Protein AF-A0A7Z0LN18-F1 (afdb_monomer_lite)

pLDDT: mean 87.54, std 10.29, range [50.94, 95.69]

Structure (mmCIF, N/CA/C/O backbone):
data_AF-A0A7Z0LN18-F1
#
_entry.id   AF-A0A7Z0LN18-F1
#
loop_
_atom_site.group_PDB
_atom_site.id
_at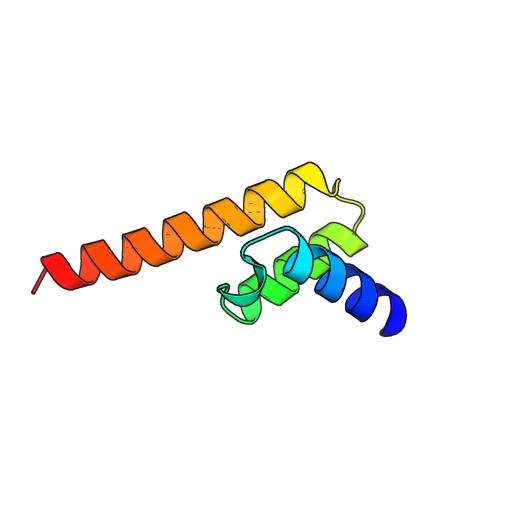om_site.type_symbol
_atom_site.label_atom_id
_atom_site.label_alt_id
_atom_site.label_comp_id
_atom_site.label_asym_id
_atom_site.label_entity_id
_atom_site.label_seq_id
_atom_site.pdbx_PDB_ins_code
_atom_site.Cartn_x
_atom_site.Cartn_y
_atom_site.Cartn_z
_atom_site.occupancy
_atom_site.B_iso_or_equiv
_atom_site.auth_seq_id
_atom_site.auth_comp_id
_atom_site.auth_asym_id
_atom_site.auth_atom_id
_atom_site.pdbx_PDB_model_num
ATOM 1 N N . MET A 1 1 ? 6.244 -5.112 18.328 1.00 58.00 1 MET A N 1
ATOM 2 C CA . MET A 1 1 ? 5.796 -4.425 17.093 1.00 58.00 1 MET A CA 1
ATOM 3 C C . MET A 1 1 ? 5.589 -5.384 15.925 1.00 58.00 1 MET A C 1
ATOM 5 O O . MET A 1 1 ? 4.625 -5.199 15.201 1.00 58.00 1 MET A O 1
ATOM 9 N N . THR A 1 2 ? 6.382 -6.452 15.809 1.00 66.75 2 THR A N 1
ATOM 10 C CA . THR A 1 2 ? 6.375 -7.422 14.697 1.00 66.75 2 THR A CA 1
ATOM 11 C C . THR A 1 2 ? 5.004 -8.013 14.342 1.00 66.75 2 THR A C 1
ATOM 13 O O . THR A 1 2 ? 4.684 -8.126 13.170 1.00 66.75 2 THR A O 1
ATOM 16 N N . MET A 1 3 ? 4.149 -8.318 15.326 1.00 76.25 3 MET A N 1
ATOM 17 C CA . MET A 1 3 ? 2.822 -8.904 15.061 1.00 76.25 3 MET A CA 1
ATOM 18 C C . MET A 1 3 ? 1.863 -7.966 14.306 1.00 76.25 3 MET A C 1
ATOM 20 O O . MET A 1 3 ? 1.056 -8.439 13.514 1.00 76.25 3 MET A O 1
ATOM 24 N N . LYS A 1 4 ? 1.941 -6.645 14.533 1.00 78.12 4 LYS A N 1
ATOM 25 C CA . LYS A 1 4 ? 1.086 -5.664 13.835 1.00 78.12 4 LYS A CA 1
ATOM 26 C C . LYS A 1 4 ? 1.558 -5.441 12.399 1.00 78.12 4 LYS A C 1
ATOM 28 O O . LYS A 1 4 ? 0.739 -5.345 11.495 1.00 78.12 4 LYS A O 1
ATOM 33 N N . THR A 1 5 ? 2.875 -5.422 12.202 1.00 85.69 5 THR A N 1
ATOM 34 C CA . THR A 1 5 ? 3.523 -5.363 10.887 1.00 85.69 5 THR A CA 1
ATOM 35 C C . THR A 1 5 ? 3.150 -6.577 10.031 1.00 85.69 5 THR A C 1
ATOM 37 O O . THR A 1 5 ? 2.789 -6.409 8.873 1.00 85.69 5 THR A O 1
ATOM 40 N N . ASP A 1 6 ? 3.172 -7.787 10.601 1.00 87.75 6 ASP A N 1
ATOM 41 C CA . ASP A 1 6 ? 2.807 -9.021 9.887 1.00 87.75 6 ASP A CA 1
ATOM 42 C C . ASP A 1 6 ? 1.328 -9.041 9.469 1.00 87.75 6 ASP A C 1
ATOM 44 O O . ASP A 1 6 ? 1.000 -9.438 8.351 1.00 87.75 6 ASP A O 1
ATOM 48 N N . ALA A 1 7 ? 0.436 -8.569 10.347 1.00 89.50 7 ALA A N 1
ATOM 49 C CA . ALA A 1 7 ? -0.986 -8.441 10.039 1.00 89.50 7 ALA A CA 1
ATOM 50 C C . ALA A 1 7 ? -1.230 -7.427 8.910 1.00 89.50 7 ALA A C 1
ATOM 52 O O . ALA A 1 7 ? -1.848 -7.780 7.909 1.00 89.50 7 ALA A O 1
ATOM 53 N N . ALA A 1 8 ? -0.662 -6.219 9.019 1.00 89.62 8 ALA A N 1
ATOM 54 C CA . ALA A 1 8 ? -0.778 -5.184 7.990 1.00 89.62 8 ALA A CA 1
ATOM 55 C C . ALA A 1 8 ? -0.225 -5.662 6.640 1.00 89.62 8 ALA A C 1
ATOM 57 O O . ALA A 1 8 ? -0.862 -5.484 5.604 1.00 89.62 8 ALA A O 1
ATOM 58 N N . ARG A 1 9 ? 0.930 -6.339 6.654 1.00 91.94 9 ARG A N 1
ATOM 59 C CA . ARG A 1 9 ? 1.522 -6.941 5.458 1.00 91.94 9 ARG A CA 1
ATOM 60 C C . ARG A 1 9 ? 0.583 -7.957 4.818 1.00 91.94 9 ARG A C 1
ATOM 62 O O . ARG A 1 9 ? 0.363 -7.892 3.612 1.00 91.94 9 ARG A O 1
ATOM 69 N N . ARG A 1 10 ? 0.026 -8.885 5.602 1.00 93.00 10 ARG A N 1
ATOM 70 C CA . ARG A 1 10 ? -0.910 -9.897 5.090 1.00 93.00 10 ARG A CA 1
ATOM 71 C C . ARG A 1 10 ? -2.162 -9.267 4.498 1.00 93.00 10 ARG A C 1
ATOM 73 O O . ARG A 1 10 ? -2.555 -9.662 3.410 1.00 93.00 10 ARG A O 1
ATOM 80 N N . GLU A 1 11 ? -2.770 -8.300 5.177 1.00 92.25 11 GLU A N 1
ATOM 81 C CA . GLU A 1 11 ? -3.969 -7.630 4.664 1.00 92.25 11 GLU A CA 1
ATOM 82 C C . GLU A 1 11 ? -3.691 -6.877 3.361 1.00 92.25 11 GLU A C 1
ATOM 84 O O . GLU A 1 11 ? -4.456 -7.002 2.407 1.00 92.25 11 GLU A O 1
ATOM 89 N N . LEU A 1 12 ? -2.567 -6.160 3.279 1.00 92.88 12 LEU A N 1
ATOM 90 C CA . LEU A 1 12 ? -2.149 -5.495 2.046 1.00 92.88 12 LEU A CA 1
ATOM 91 C C . LEU A 1 12 ? -1.911 -6.502 0.914 1.00 92.88 12 LEU A C 1
ATOM 93 O O . LEU A 1 12 ? -2.411 -6.301 -0.188 1.00 92.88 12 LEU A O 1
ATOM 97 N N . SER A 1 13 ? -1.221 -7.607 1.190 1.00 93.94 13 SER A N 1
ATOM 98 C CA . SER A 1 13 ? -0.930 -8.651 0.191 1.00 93.94 13 SER A CA 1
ATOM 99 C C . SER A 1 13 ? -2.200 -9.345 -0.318 1.00 93.94 13 SER A C 1
ATOM 101 O O . SER A 1 13 ? -2.291 -9.710 -1.482 1.00 93.94 13 SER A O 1
ATOM 103 N N . LEU A 1 14 ? -3.211 -9.514 0.540 1.00 93.88 14 LEU A N 1
ATOM 104 C CA . LEU A 1 14 ? -4.462 -10.193 0.181 1.00 93.88 14 LEU A CA 1
ATOM 105 C C . LEU A 1 14 ? -5.408 -9.336 -0.664 1.00 93.88 14 LEU A C 1
ATOM 107 O O . LEU A 1 14 ? -6.217 -9.884 -1.413 1.00 93.88 14 LEU A O 1
ATOM 111 N N . HIS A 1 15 ? -5.352 -8.015 -0.513 1.00 93.44 15 HIS A N 1
ATOM 112 C CA . HIS A 1 15 ? -6.369 -7.118 -1.062 1.00 93.44 15 HIS A CA 1
ATOM 113 C C . HIS A 1 15 ? -5.830 -6.082 -2.055 1.00 93.44 15 HIS A C 1
ATOM 115 O O . HIS A 1 15 ? -6.614 -5.317 -2.618 1.00 93.44 15 HIS A O 1
ATOM 121 N N . THR A 1 16 ? -4.516 -6.027 -2.273 1.00 93.69 16 THR A N 1
ATOM 122 C CA . THR A 1 16 ? -3.864 -5.027 -3.131 1.00 93.69 16 THR A CA 1
ATOM 123 C C . THR A 1 16 ? -2.691 -5.645 -3.887 1.00 93.69 16 THR A C 1
ATOM 125 O O . THR A 1 16 ? -2.307 -6.783 -3.630 1.00 93.69 16 THR A O 1
ATOM 128 N N . LEU A 1 17 ? -2.069 -4.882 -4.786 1.00 93.38 17 LEU A N 1
ATOM 129 C CA . LEU A 1 17 ? -0.873 -5.306 -5.526 1.00 93.38 17 LEU A CA 1
ATOM 130 C C . LEU A 1 17 ? 0.429 -5.178 -4.711 1.00 93.38 17 LEU A C 1
ATOM 132 O O . LEU A 1 17 ? 1.510 -5.036 -5.273 1.00 93.38 17 LEU A O 1
ATOM 136 N N . PHE A 1 18 ? 0.343 -5.221 -3.383 1.00 94.44 18 PHE A N 1
ATOM 137 C CA . PHE A 1 18 ? 1.463 -4.997 -2.469 1.00 94.44 18 PHE A CA 1
ATOM 138 C C . PHE A 1 18 ? 2.697 -5.858 -2.771 1.00 94.44 18 PHE A C 1
ATOM 140 O O . PHE A 1 18 ? 3.819 -5.358 -2.714 1.00 94.44 18 PHE A O 1
ATOM 147 N N . ASP A 1 19 ? 2.504 -7.124 -3.142 1.00 93.62 19 ASP A N 1
ATOM 148 C CA . ASP A 1 19 ? 3.607 -8.044 -3.443 1.00 93.62 19 ASP A CA 1
ATOM 149 C C . ASP A 1 19 ? 4.384 -7.681 -4.721 1.00 93.62 19 ASP A C 1
ATOM 151 O O . ASP A 1 19 ? 5.499 -8.162 -4.916 1.00 93.62 19 ASP A O 1
ATOM 155 N N . HIS A 1 20 ? 3.832 -6.809 -5.571 1.00 91.38 20 HIS A N 1
ATOM 156 C CA . HIS A 1 20 ? 4.492 -6.299 -6.776 1.00 91.38 20 HIS A CA 1
ATOM 157 C C . HIS A 1 20 ? 5.324 -5.037 -6.520 1.00 91.38 20 HIS A C 1
ATOM 159 O O . HIS A 1 20 ? 6.078 -4.617 -7.395 1.00 91.38 20 HIS A O 1
ATOM 165 N N . LEU A 1 21 ? 5.198 -4.431 -5.337 1.00 91.38 21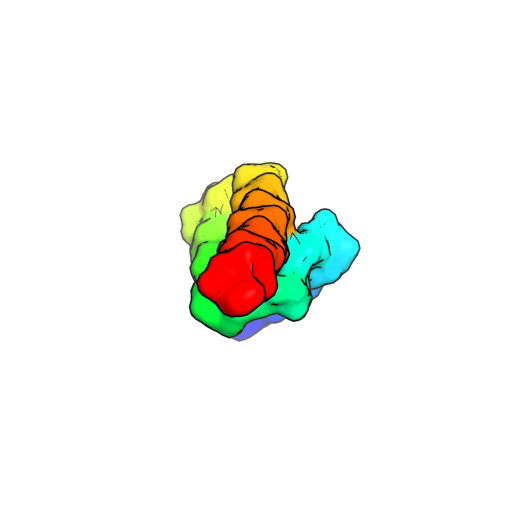 LEU A N 1
ATOM 166 C CA . LEU A 1 21 ? 5.977 -3.258 -4.960 1.00 91.38 21 LEU A CA 1
ATOM 167 C C . LEU A 1 21 ? 7.416 -3.618 -4.608 1.00 91.38 21 LEU A C 1
ATOM 169 O O . LEU A 1 21 ? 7.703 -4.693 -4.072 1.00 91.38 21 LEU A O 1
ATOM 173 N N . GLU A 1 22 ? 8.311 -2.651 -4.790 1.00 91.62 22 GLU A N 1
ATOM 174 C CA . GLU A 1 22 ? 9.674 -2.758 -4.285 1.00 91.62 22 GLU A CA 1
ATOM 175 C C . GLU A 1 22 ? 9.705 -2.799 -2.744 1.00 91.62 22 GLU A C 1
ATOM 177 O O . GLU A 1 22 ? 8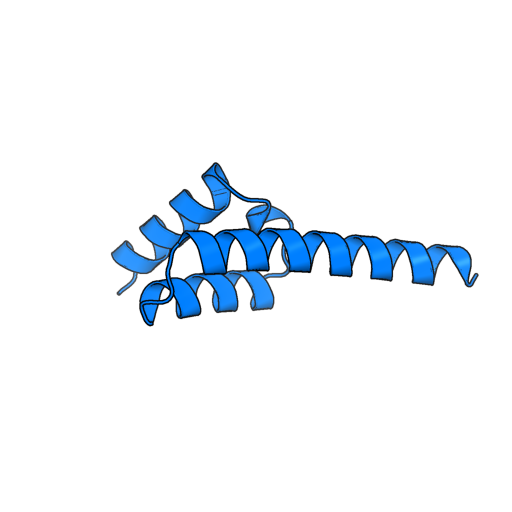.845 -2.204 -2.083 1.00 91.62 22 GLU A O 1
ATOM 182 N N . PRO A 1 23 ? 10.729 -3.419 -2.123 1.00 91.50 23 PRO A N 1
ATOM 183 C CA . PRO A 1 23 ? 10.809 -3.560 -0.666 1.00 91.50 23 PRO A CA 1
ATOM 184 C C . PRO A 1 23 ? 10.684 -2.238 0.109 1.00 91.50 23 PRO A C 1
ATOM 186 O O . PRO A 1 23 ? 10.102 -2.205 1.193 1.00 91.50 23 PRO A O 1
ATOM 189 N N . ALA A 1 24 ? 11.198 -1.137 -0.449 1.00 90.94 24 ALA A N 1
ATOM 190 C CA . ALA A 1 24 ? 11.091 0.189 0.158 1.00 90.94 24 ALA A CA 1
ATOM 191 C C . ALA A 1 24 ? 9.642 0.711 0.169 1.00 90.94 24 ALA A C 1
ATOM 193 O O . ALA A 1 24 ? 9.180 1.255 1.173 1.00 90.94 24 ALA A O 1
ATOM 194 N N . GLN A 1 25 ? 8.903 0.505 -0.923 1.00 93.62 25 GLN A N 1
ATOM 195 C CA . GLN A 1 25 ? 7.498 0.903 -1.047 1.00 93.62 25 GLN A CA 1
ATOM 196 C C . GLN A 1 25 ? 6.588 0.010 -0.193 1.00 93.62 25 GLN A C 1
ATOM 198 O O . GLN A 1 25 ? 5.669 0.513 0.454 1.00 93.62 25 GLN A O 1
ATOM 203 N N . GLN A 1 26 ? 6.888 -1.291 -0.116 1.00 93.94 26 GLN A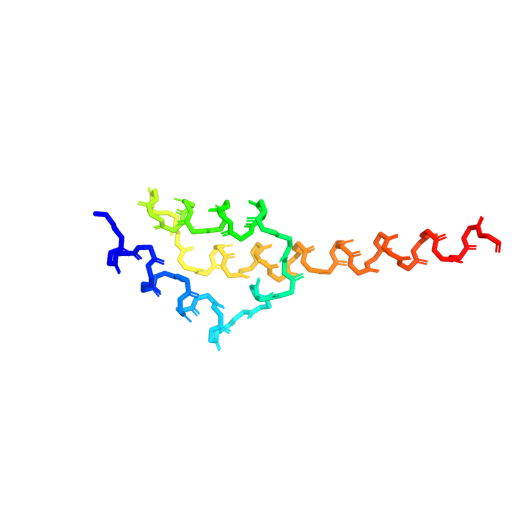 N 1
ATOM 204 C CA . GLN A 1 26 ? 6.223 -2.215 0.803 1.00 93.94 26 GLN A CA 1
ATOM 205 C C . GLN A 1 26 ? 6.340 -1.740 2.257 1.00 93.94 26 GLN A C 1
ATOM 207 O O . GLN A 1 26 ? 5.341 -1.654 2.974 1.00 93.94 26 GLN A O 1
ATOM 212 N N . GLN A 1 27 ? 7.552 -1.384 2.691 1.00 93.69 27 GLN A N 1
ATOM 213 C CA . GLN A 1 27 ? 7.778 -0.873 4.041 1.00 93.69 27 GLN A CA 1
ATOM 214 C C . GLN A 1 27 ? 7.006 0.435 4.277 1.00 93.69 27 GLN A C 1
ATOM 216 O O . GLN A 1 27 ? 6.312 0.559 5.282 1.00 93.69 27 GLN A O 1
ATOM 221 N N . GLN A 1 28 ? 7.011 1.352 3.306 1.00 95.06 28 GLN A N 1
ATOM 222 C CA . GLN A 1 28 ? 6.276 2.615 3.394 1.00 95.06 28 GLN A CA 1
ATOM 223 C C . GLN A 1 28 ? 4.751 2.427 3.507 1.00 95.06 28 GLN A C 1
ATOM 225 O O . GLN A 1 28 ? 4.102 3.161 4.251 1.00 95.06 28 GLN A O 1
ATOM 230 N N . ALA A 1 29 ? 4.163 1.459 2.794 1.00 94.44 29 ALA A N 1
ATOM 231 C CA . ALA A 1 29 ? 2.738 1.142 2.921 1.00 94.44 29 ALA A CA 1
ATOM 232 C C . ALA A 1 29 ? 2.400 0.605 4.320 1.00 94.44 29 ALA A C 1
ATOM 234 O O . ALA A 1 29 ? 1.398 1.007 4.913 1.00 94.44 29 ALA A O 1
ATOM 235 N N . ILE A 1 30 ? 3.251 -0.271 4.863 1.00 94.12 30 ILE A N 1
ATOM 236 C CA . ILE A 1 30 ? 3.074 -0.807 6.215 1.00 94.12 30 ILE A CA 1
ATOM 237 C C . ILE A 1 30 ? 3.189 0.312 7.252 1.00 94.12 30 ILE A C 1
ATOM 239 O O . ILE A 1 30 ? 2.328 0.412 8.122 1.00 94.12 30 ILE A O 1
ATOM 243 N N . ASP A 1 31 ? 4.208 1.167 7.152 1.00 94.38 31 ASP A N 1
ATOM 244 C CA . ASP A 1 31 ? 4.412 2.262 8.102 1.00 94.38 31 ASP A CA 1
ATOM 245 C C . ASP A 1 31 ? 3.228 3.232 8.106 1.00 94.38 31 ASP A C 1
ATOM 247 O O . ASP A 1 31 ? 2.749 3.588 9.175 1.00 94.38 31 ASP A O 1
ATOM 251 N N . ARG A 1 32 ? 2.670 3.569 6.937 1.00 94.00 32 ARG A N 1
ATOM 252 C CA . ARG A 1 32 ? 1.456 4.396 6.823 1.00 94.00 32 ARG A CA 1
ATOM 253 C C . ARG A 1 32 ? 0.242 3.791 7.528 1.00 94.00 32 ARG A C 1
ATOM 255 O O . ARG A 1 32 ? -0.458 4.484 8.262 1.00 94.00 32 ARG A O 1
ATOM 262 N N . LEU A 1 33 ? 0.014 2.490 7.347 1.00 91.88 33 LEU A N 1
ATOM 263 C CA . LEU A 1 33 ? -1.048 1.756 8.046 1.00 91.88 33 LEU A CA 1
ATOM 264 C C . LEU A 1 33 ? -0.824 1.745 9.565 1.00 91.88 33 LEU A C 1
ATOM 266 O O . LEU A 1 33 ? -1.774 1.877 10.336 1.00 91.88 33 LEU A O 1
ATOM 270 N N . LEU A 1 34 ? 0.428 1.604 10.007 1.00 91.25 34 LEU A N 1
ATOM 271 C CA . LEU A 1 34 ? 0.791 1.622 11.426 1.00 91.25 34 LEU A CA 1
ATOM 272 C C . LEU A 1 34 ? 0.717 3.024 12.049 1.00 91.25 34 LEU A C 1
ATOM 274 O O . LEU A 1 34 ? 0.434 3.121 13.244 1.00 91.25 34 LEU A O 1
ATOM 278 N N . ASP A 1 35 ? 0.929 4.077 11.259 1.00 93.38 35 ASP A N 1
ATOM 279 C CA . ASP A 1 35 ? 0.796 5.486 11.659 1.00 93.38 35 ASP A CA 1
ATOM 280 C C . ASP A 1 35 ? -0.679 5.923 11.783 1.00 93.38 35 ASP A C 1
ATOM 282 O O . ASP A 1 35 ? -0.989 6.975 12.338 1.00 93.38 35 ASP A O 1
ATOM 286 N N . GLY A 1 36 ? -1.609 5.074 11.330 1.00 92.50 36 GLY A N 1
ATOM 287 C CA . GLY A 1 36 ? -3.052 5.283 11.444 1.00 92.50 36 GLY A CA 1
ATOM 288 C C . GLY A 1 36 ? -3.711 5.848 10.186 1.00 92.50 36 GLY A C 1
ATOM 289 O O . GLY A 1 36 ? -4.861 6.287 10.258 1.00 92.50 36 GLY A O 1
ATOM 290 N N . GLU A 1 37 ? -3.025 5.835 9.038 1.00 94.62 37 GLU A N 1
ATOM 291 C CA . GLU A 1 37 ? -3.661 6.117 7.749 1.00 94.62 37 GLU A CA 1
ATOM 292 C C . GLU A 1 37 ? -4.768 5.081 7.473 1.00 94.62 37 GLU A C 1
ATOM 294 O O . GLU A 1 37 ? -4.666 3.908 7.846 1.00 94.62 37 GLU A O 1
ATOM 299 N N . SER A 1 38 ? -5.864 5.510 6.841 1.00 94.50 38 SER A N 1
ATOM 300 C CA . SER A 1 38 ? -6.981 4.611 6.555 1.00 94.50 38 SER A CA 1
ATOM 301 C C . SER A 1 38 ? -6.584 3.536 5.547 1.00 94.50 38 SER A C 1
ATOM 303 O O . SER A 1 38 ? -5.878 3.803 4.571 1.00 94.50 38 SER A O 1
ATOM 305 N N . TRP A 1 39 ? -7.108 2.325 5.750 1.00 92.56 39 TRP A N 1
ATOM 306 C CA . TRP A 1 39 ? -6.847 1.188 4.869 1.00 92.56 39 TRP A CA 1
ATOM 307 C C . TRP A 1 39 ? -7.130 1.516 3.394 1.00 92.56 39 TRP A C 1
ATOM 309 O O . TRP A 1 39 ? -6.270 1.275 2.555 1.00 92.56 39 TRP A O 1
ATOM 319 N N . ASP A 1 40 ? -8.267 2.152 3.082 1.00 94.56 40 ASP A N 1
ATOM 320 C CA . ASP A 1 40 ? -8.627 2.547 1.709 1.00 94.56 40 ASP A CA 1
ATOM 321 C C . ASP A 1 40 ? -7.591 3.469 1.054 1.00 94.56 40 ASP A C 1
ATOM 323 O O . ASP A 1 40 ? -7.256 3.304 -0.122 1.00 94.56 40 ASP A O 1
ATOM 327 N N . SER A 1 41 ? -7.060 4.437 1.807 1.00 95.69 41 SER A N 1
ATOM 328 C CA . SER A 1 41 ? -6.048 5.364 1.292 1.00 95.69 41 SER A CA 1
ATOM 329 C C . SER A 1 41 ? -4.743 4.634 0.997 1.00 95.69 41 SER A C 1
ATOM 331 O O . SER A 1 41 ? -4.176 4.806 -0.084 1.00 95.69 41 SER A O 1
ATOM 333 N N . 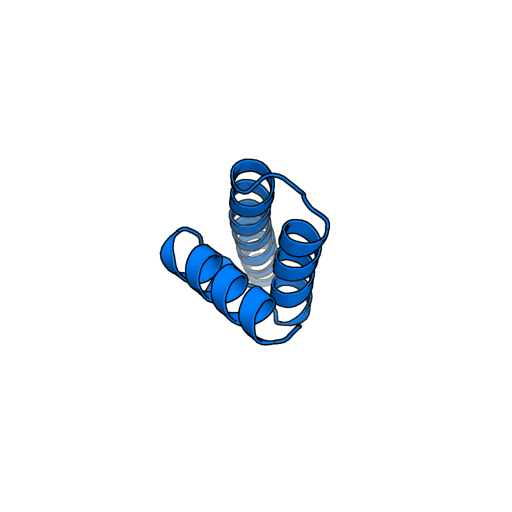VAL A 1 42 ? -4.298 3.770 1.916 1.00 95.38 42 VAL A N 1
ATOM 334 C CA . VAL A 1 42 ? -3.073 2.984 1.727 1.00 95.38 42 VAL A CA 1
ATOM 335 C C . VAL A 1 42 ? -3.237 1.989 0.579 1.00 95.38 42 VAL A C 1
ATOM 337 O O . VAL A 1 42 ? -2.363 1.908 -0.279 1.00 95.38 42 VAL A O 1
ATOM 340 N N . ALA A 1 43 ? -4.372 1.296 0.492 1.00 94.31 43 ALA A N 1
ATOM 341 C CA . ALA A 1 43 ? -4.658 0.339 -0.570 1.00 94.31 43 ALA A CA 1
ATOM 342 C C . ALA A 1 43 ? -4.679 0.995 -1.956 1.00 94.31 43 ALA A C 1
ATOM 344 O O . ALA A 1 43 ? -4.055 0.501 -2.898 1.00 94.31 43 ALA A O 1
ATOM 345 N N . LYS A 1 44 ? -5.328 2.159 -2.073 1.00 95.19 44 LYS A N 1
ATOM 346 C CA . LYS A 1 44 ? -5.307 2.954 -3.304 1.00 95.19 44 LYS A CA 1
ATOM 347 C C . LYS A 1 44 ? -3.885 3.375 -3.669 1.00 95.19 44 LYS A C 1
ATOM 349 O O . LYS A 1 44 ? -3.513 3.295 -4.837 1.00 95.19 44 LYS A O 1
ATOM 354 N N . ARG A 1 45 ? -3.087 3.803 -2.686 1.00 94.44 45 ARG A N 1
ATOM 355 C CA . ARG A 1 45 ? -1.703 4.233 -2.910 1.00 94.44 45 ARG A CA 1
ATOM 356 C C . ARG A 1 45 ? -0.811 3.085 -3.378 1.00 94.44 45 ARG A C 1
ATOM 358 O O . ARG A 1 45 ? -0.018 3.287 -4.288 1.00 94.44 45 ARG A O 1
ATOM 365 N N . VAL A 1 46 ? -0.977 1.896 -2.799 1.00 94.75 46 VAL A N 1
ATOM 366 C CA . VAL A 1 46 ? -0.258 0.684 -3.213 1.00 94.75 46 VAL A CA 1
ATOM 367 C C . VAL A 1 46 ? -0.535 0.357 -4.677 1.00 94.75 46 VAL A C 1
ATOM 369 O O . VAL A 1 46 ? 0.408 0.170 -5.436 1.00 94.75 46 VAL A O 1
ATOM 372 N N . ASN A 1 47 ? -1.803 0.348 -5.095 1.00 92.12 47 ASN A N 1
ATOM 373 C CA . ASN A 1 47 ? -2.144 0.059 -6.489 1.00 92.12 47 ASN A CA 1
ATOM 374 C C . ASN A 1 47 ? -1.573 1.119 -7.446 1.00 92.12 47 ASN A C 1
ATOM 376 O O . ASN A 1 47 ? -1.007 0.757 -8.472 1.00 92.12 47 ASN A O 1
ATOM 380 N N . GLN A 1 48 ? -1.629 2.402 -7.066 1.00 93.69 48 GLN A N 1
ATOM 381 C CA . GLN A 1 48 ? -1.028 3.482 -7.856 1.00 93.69 48 GLN A CA 1
ATOM 382 C C . GLN A 1 48 ? 0.480 3.313 -8.039 1.00 93.69 48 GLN A C 1
ATOM 384 O O . GLN A 1 48 ? 0.970 3.496 -9.143 1.00 93.69 48 GLN A O 1
ATOM 389 N N . TRP A 1 49 ? 1.218 2.950 -6.988 1.00 93.31 49 TRP A N 1
ATOM 390 C CA . TRP A 1 49 ? 2.663 2.745 -7.110 1.00 93.31 49 TRP A CA 1
ATOM 391 C C . TRP A 1 49 ? 3.020 1.607 -8.062 1.00 93.31 49 TRP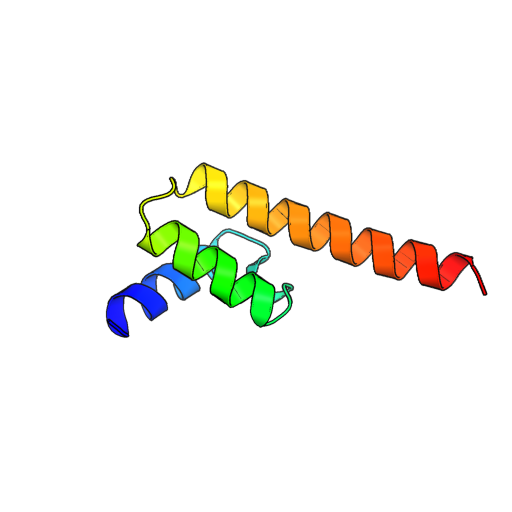 A C 1
ATOM 393 O O . TRP A 1 49 ? 4.018 1.709 -8.767 1.00 93.31 49 TRP A O 1
ATOM 403 N N . VAL A 1 50 ? 2.207 0.549 -8.119 1.00 90.31 50 VAL A N 1
ATOM 404 C CA . VAL A 1 50 ? 2.412 -0.528 -9.096 1.00 90.31 50 VAL A CA 1
ATOM 405 C C . VAL A 1 50 ? 2.126 -0.042 -10.516 1.00 90.31 50 VAL A C 1
ATOM 407 O O . VAL A 1 50 ? 2.908 -0.337 -11.413 1.00 90.31 50 VAL A O 1
ATOM 410 N N . GLU A 1 51 ? 1.060 0.736 -10.725 1.00 90.12 51 GLU A N 1
ATOM 411 C CA . GLU A 1 51 ? 0.772 1.351 -12.030 1.00 90.12 51 GLU A CA 1
ATOM 412 C C . GLU A 1 51 ? 1.893 2.305 -12.480 1.00 90.12 51 GLU A C 1
ATOM 414 O O . GLU A 1 51 ? 2.287 2.286 -13.644 1.00 90.12 51 GLU A O 1
ATOM 419 N N . GLU A 1 52 ? 2.439 3.114 -11.565 1.00 89.44 52 GLU A N 1
ATOM 420 C CA . GLU A 1 52 ? 3.570 4.010 -11.837 1.00 89.44 52 GLU A CA 1
ATOM 421 C C . GLU A 1 52 ? 4.836 3.215 -12.198 1.00 89.44 52 GLU A C 1
ATOM 423 O O . GLU A 1 52 ? 5.480 3.519 -13.202 1.00 89.44 52 GLU A O 1
ATOM 428 N N . ALA A 1 53 ? 5.146 2.153 -11.450 1.00 85.38 53 ALA A N 1
ATOM 429 C CA . ALA A 1 53 ? 6.309 1.306 -11.711 1.00 85.38 53 ALA A CA 1
ATOM 430 C C . ALA A 1 53 ? 6.207 0.552 -13.052 1.00 85.38 53 ALA A C 1
ATOM 432 O O . ALA A 1 53 ? 7.191 0.463 -13.790 1.00 85.38 53 ALA A O 1
ATOM 433 N N . ASP A 1 54 ? 5.023 0.035 -13.394 1.00 82.75 54 ASP A N 1
ATOM 434 C CA . ASP A 1 54 ? 4.773 -0.646 -14.671 1.00 82.75 54 ASP A CA 1
ATOM 435 C C . ASP A 1 54 ? 4.865 0.324 -15.859 1.00 82.75 54 ASP A C 1
ATOM 437 O O . ASP A 1 54 ? 5.461 0.019 -16.901 1.00 82.75 54 ASP A O 1
ATOM 441 N N . TRP A 1 55 ? 4.349 1.543 -15.679 1.00 77.06 55 TRP A N 1
ATOM 442 C CA . TRP A 1 55 ? 4.507 2.625 -16.643 1.00 77.06 55 TRP A CA 1
ATOM 443 C C . TRP A 1 55 ? 5.977 3.010 -16.844 1.00 77.06 55 TRP A C 1
ATOM 445 O O . TRP A 1 55 ? 6.421 3.114 -17.988 1.00 77.06 55 TRP A O 1
ATOM 455 N N . GLU A 1 56 ? 6.751 3.201 -15.772 1.00 75.31 56 GLU A N 1
ATOM 456 C CA . GLU A 1 56 ? 8.177 3.541 -15.860 1.00 75.31 56 GLU A CA 1
ATOM 457 C C . GLU A 1 56 ? 8.969 2.448 -16.584 1.00 75.31 56 GLU A C 1
ATOM 459 O O . GLU A 1 56 ? 9.758 2.747 -17.488 1.00 75.31 56 GLU A O 1
ATOM 464 N N . ALA A 1 57 ? 8.710 1.179 -16.263 1.00 78.62 57 ALA A N 1
ATOM 465 C CA . ALA A 1 57 ? 9.308 0.044 -16.959 1.00 78.62 57 ALA A CA 1
ATOM 466 C C . ALA A 1 57 ? 8.961 0.051 -18.459 1.00 78.62 57 ALA A C 1
ATOM 468 O O . ALA A 1 57 ? 9.841 -0.120 -19.311 1.00 78.62 57 ALA A O 1
ATOM 469 N N . SER A 1 58 ? 7.698 0.320 -18.794 1.00 74.38 58 SER A N 1
ATOM 470 C CA . SER A 1 58 ? 7.211 0.387 -20.175 1.00 74.38 58 SER A CA 1
ATOM 471 C C . SER A 1 58 ? 7.782 1.574 -20.960 1.00 74.38 58 SER A C 1
ATOM 473 O O . SER A 1 58 ? 8.122 1.431 -22.137 1.00 74.38 58 SER A O 1
ATOM 475 N N . ALA A 1 59 ? 7.925 2.742 -20.331 1.00 75.12 59 ALA A N 1
ATOM 476 C CA . ALA A 1 59 ? 8.491 3.942 -20.945 1.00 75.12 59 ALA A CA 1
ATOM 477 C C . ALA A 1 59 ? 9.998 3.790 -21.219 1.00 75.12 59 ALA A C 1
ATOM 479 O O . ALA A 1 59 ? 10.489 4.199 -22.278 1.00 75.12 59 ALA A O 1
ATOM 480 N N . MET A 1 60 ? 10.730 3.148 -20.302 1.00 74.06 60 MET A N 1
ATOM 481 C CA . MET A 1 60 ? 12.149 2.826 -20.487 1.00 74.06 60 MET A CA 1
ATOM 482 C C . MET A 1 60 ? 12.376 1.779 -21.585 1.00 74.06 60 MET A C 1
ATOM 484 O O . MET A 1 60 ? 13.366 1.863 -22.311 1.00 74.06 60 MET A O 1
ATOM 488 N N . ALA A 1 61 ? 11.460 0.822 -21.752 1.00 72.81 61 ALA A N 1
ATOM 489 C CA . ALA A 1 61 ? 11.537 -0.177 -22.818 1.00 72.81 61 ALA A CA 1
ATOM 490 C C . ALA A 1 61 ? 11.295 0.412 -24.221 1.00 72.81 61 ALA A C 1
ATOM 492 O O . ALA A 1 61 ? 11.892 -0.055 -25.184 1.00 72.81 61 ALA A O 1
ATOM 493 N N . GLN A 1 62 ? 10.449 1.441 -24.346 1.00 63.84 62 GLN A N 1
ATOM 494 C CA . GLN A 1 62 ? 10.140 2.086 -25.634 1.00 63.84 62 GLN A CA 1
ATOM 495 C C . GLN A 1 62 ? 11.169 3.139 -26.075 1.00 63.84 62 GLN A C 1
ATOM 497 O O . GLN A 1 62 ? 11.116 3.603 -27.211 1.00 63.84 62 GLN A O 1
ATOM 502 N N . SER A 1 63 ? 12.093 3.526 -25.194 1.00 60.31 63 SER A N 1
ATOM 503 C CA . SER A 1 63 ? 13.126 4.532 -25.482 1.00 60.31 63 SER A CA 1
ATOM 504 C C . SER A 1 63 ? 14.452 3.929 -25.982 1.00 60.31 63 SER A C 1
ATOM 506 O O . SER A 1 63 ? 15.453 4.646 -26.025 1.00 60.31 63 SER A O 1
ATOM 508 N N . GLN A 1 64 ? 14.474 2.634 -26.332 1.00 50.94 64 GLN A N 1
ATOM 509 C CA . GLN A 1 64 ? 15.649 1.903 -26.836 1.00 50.94 64 GLN A CA 1
ATOM 510 C C . GLN A 1 64 ? 15.520 1.511 -28.309 1.00 50.94 64 GLN A C 1
ATOM 512 O O . GLN A 1 64 ? 14.415 1.094 -28.721 1.00 50.94 64 GLN A O 1
#

Radius of gyration: 13.08 Å; chains: 1; bounding box: 24×16×44 Å

Secondary structure (DSSP, 8-state):
-HHHHHHHHHHHHHHSSGGGS-HHHHHHHHHHHHHT--HHHHHHHHHHHHHHHHHHHHHHHHT-

Foldseek 3Di:
DVVLLVVQLVVLVVQAPLVLDDPVLNVVLSVCVVVPNDPVVSRVVRNVRNVVVVVVVVVVVVVD

Organism: NCBI:txid1449798

Sequence (64 aa):
MTMKTDAARRELSLHTLFDHLEPAQQQQAIDRLLDGESWDSVAKRVNQWVEEADWEASAMAQSQ